Protein AF-A0A7J5ENJ5-F1 (afdb_monomer_lite)

Secondary structure (DSSP, 8-state):
-HHHHHHHHHHHHHTT--HHHHHHHHHHHHHHHHHHHHHHHHHHHHTT--TTHHHH-

Sequence (57 aa):
MKDLLGFGLRGRLREGYTAADFRADALAGLVVGIVALPLSMALATAVDAPPQHGIYT

Structure (mmCIF, N/CA/C/O backbone):
data_AF-A0A7J5ENJ5-F1
#
_entry.id   AF-A0A7J5ENJ5-F1
#
loop_
_atom_site.group_PDB
_atom_site.id
_atom_site.type_symbol
_atom_site.label_atom_id
_atom_site.label_alt_id
_atom_site.label_comp_id
_atom_site.label_asym_id
_atom_site.label_entity_id
_atom_site.label_seq_id
_atom_site.pdbx_PDB_ins_code
_atom_site.Cartn_x
_atom_site.Cartn_y
_atom_site.Cartn_z
_atom_site.occupancy
_atom_site.B_iso_or_equiv
_atom_site.auth_seq_id
_atom_site.auth_comp_id
_atom_site.auth_asym_id
_atom_site.auth_atom_id
_atom_site.pdbx_PDB_model_num
ATOM 1 N N . MET A 1 1 ? 12.196 5.445 20.735 1.00 61.25 1 MET A N 1
ATOM 2 C CA . MET A 1 1 ? 11.375 5.254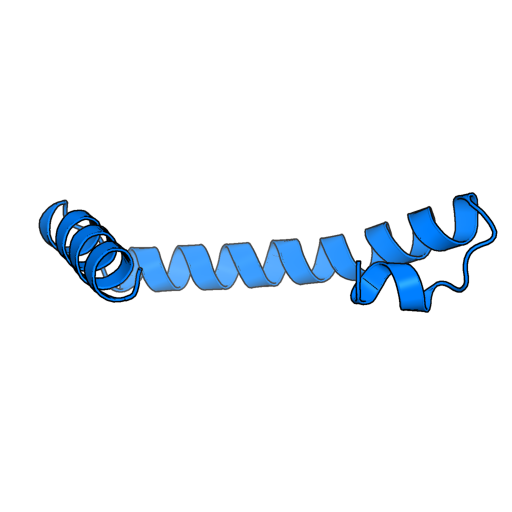 19.508 1.00 61.25 1 MET A CA 1
ATOM 3 C C . MET A 1 1 ? 10.192 4.313 19.735 1.00 61.25 1 MET A C 1
ATOM 5 O O . MET A 1 1 ? 9.089 4.673 19.348 1.00 61.25 1 MET A O 1
ATOM 9 N N . LYS A 1 2 ? 10.369 3.161 20.404 1.00 63.81 2 LYS A N 1
ATOM 10 C CA . LYS A 1 2 ? 9.259 2.247 20.766 1.00 63.81 2 LYS A CA 1
ATOM 11 C C . LYS A 1 2 ? 8.189 2.920 21.642 1.00 63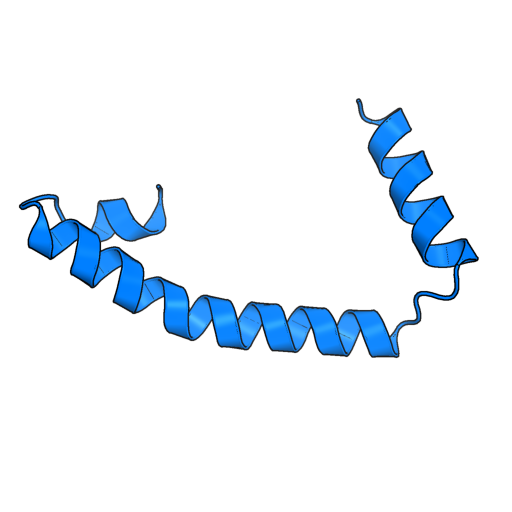.81 2 LYS A C 1
ATOM 13 O O . LYS A 1 2 ? 7.003 2.679 21.444 1.00 63.81 2 LYS A O 1
ATOM 18 N N . ASP A 1 3 ? 8.596 3.838 22.516 1.00 74.50 3 ASP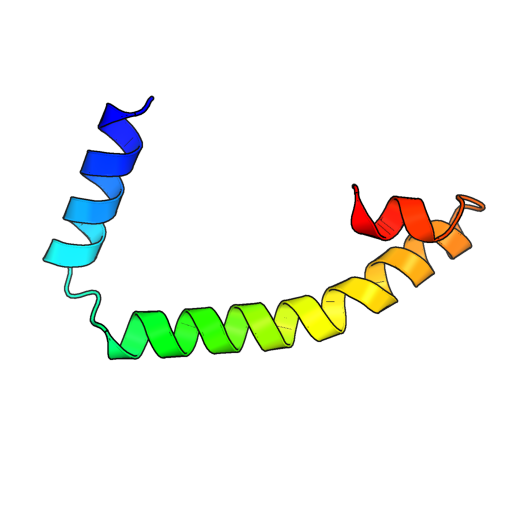 A N 1
ATOM 19 C CA . ASP A 1 3 ? 7.684 4.578 23.402 1.00 74.50 3 ASP A CA 1
ATOM 20 C C . ASP A 1 3 ? 6.797 5.580 22.644 1.00 74.50 3 ASP A C 1
ATOM 22 O O . ASP A 1 3 ? 5.659 5.825 23.038 1.00 74.50 3 ASP A O 1
ATOM 26 N N . LEU A 1 4 ? 7.286 6.101 21.510 1.00 76.44 4 LEU A N 1
ATOM 27 C CA . LEU A 1 4 ? 6.573 7.066 20.668 1.00 76.44 4 LEU A CA 1
ATOM 28 C C . LEU A 1 4 ? 5.418 6.403 19.905 1.00 76.44 4 LEU A C 1
ATOM 30 O O . LEU A 1 4 ? 4.323 6.957 19.832 1.00 76.44 4 LEU A O 1
ATOM 34 N N . LEU A 1 5 ? 5.643 5.188 19.392 1.00 77.94 5 LEU A N 1
ATOM 35 C CA . LEU A 1 5 ? 4.603 4.391 18.735 1.00 77.94 5 LEU A CA 1
ATOM 36 C C . LEU A 1 5 ? 3.486 4.024 19.715 1.00 77.94 5 LEU A C 1
ATOM 38 O O . LEU A 1 5 ? 2.309 4.170 19.392 1.00 77.94 5 LEU A O 1
ATOM 42 N N . GLY A 1 6 ? 3.849 3.610 20.933 1.00 81.38 6 GLY A N 1
ATOM 43 C CA . GLY A 1 6 ? 2.880 3.313 21.989 1.00 81.38 6 GLY A CA 1
ATOM 44 C C . GLY A 1 6 ? 2.048 4.533 22.393 1.00 81.38 6 GLY A C 1
ATOM 45 O O . GLY A 1 6 ? 0.841 4.406 22.602 1.00 81.38 6 GLY A O 1
ATOM 46 N N . PHE A 1 7 ? 2.662 5.719 22.459 1.00 81.69 7 PHE A N 1
ATOM 47 C CA . PHE A 1 7 ? 1.959 6.974 22.737 1.00 81.69 7 PHE A CA 1
ATOM 48 C C . PHE A 1 7 ? 1.016 7.384 21.600 1.00 81.69 7 PHE A C 1
ATOM 50 O O . PHE A 1 7 ? -0.136 7.725 21.861 1.00 81.69 7 PHE A O 1
ATOM 57 N N . GLY A 1 8 ? 1.475 7.305 20.348 1.00 82.50 8 GLY A N 1
ATOM 58 C CA . GLY A 1 8 ? 0.683 7.670 19.172 1.00 82.50 8 GLY A CA 1
ATOM 59 C C . GLY A 1 8 ? -0.533 6.765 18.972 1.00 82.50 8 GLY A C 1
ATOM 60 O O . GLY A 1 8 ? -1.642 7.261 18.787 1.00 82.50 8 GLY A O 1
ATOM 61 N N . LEU A 1 9 ? -0.351 5.446 19.097 1.00 82.69 9 LEU A N 1
ATOM 62 C CA . LEU A 1 9 ? -1.446 4.473 19.003 1.00 82.69 9 LEU A CA 1
ATOM 63 C C . LEU A 1 9 ? -2.475 4.673 20.117 1.00 82.69 9 LEU A C 1
ATOM 65 O O . LEU A 1 9 ? -3.670 4.734 19.846 1.00 82.69 9 LEU A O 1
ATOM 69 N N . ARG A 1 10 ? -2.029 4.841 21.369 1.00 81.94 10 ARG A N 1
ATOM 70 C CA . ARG A 1 10 ? -2.941 5.134 22.487 1.00 81.94 10 ARG A CA 1
ATOM 71 C C . ARG A 1 10 ? -3.667 6.466 22.305 1.00 81.94 10 ARG A C 1
ATOM 73 O O . ARG A 1 10 ? -4.823 6.557 22.697 1.00 81.94 10 ARG A O 1
ATOM 80 N N . GLY A 1 11 ? -3.017 7.474 21.722 1.00 83.31 11 GLY A N 1
ATOM 81 C CA . GLY A 1 11 ? -3.636 8.756 21.381 1.00 83.31 11 GLY A CA 1
ATOM 82 C C . GLY A 1 11 ? -4.783 8.591 20.386 1.00 83.31 11 GLY A C 1
ATOM 83 O O . GLY A 1 11 ? -5.912 8.944 20.707 1.00 83.31 11 GLY A O 1
ATOM 84 N N . ARG A 1 12 ? -4.527 7.954 19.237 1.00 84.50 12 ARG A N 1
ATOM 85 C CA . ARG A 1 12 ? -5.548 7.700 18.203 1.00 84.50 12 ARG A CA 1
ATOM 86 C C . ARG A 1 12 ? -6.706 6.837 18.713 1.00 84.50 12 ARG A C 1
ATOM 88 O O . ARG A 1 12 ? -7.863 7.139 18.446 1.00 84.50 12 ARG A O 1
ATOM 95 N N . LEU A 1 13 ? -6.410 5.809 19.511 1.00 83.06 13 LEU A N 1
ATOM 96 C CA . LEU A 1 13 ? -7.440 4.972 20.138 1.00 83.06 13 LEU A CA 1
ATOM 97 C C . LEU A 1 13 ? -8.305 5.755 21.139 1.00 83.06 13 LEU A C 1
ATOM 99 O O . LEU A 1 13 ? -9.510 5.537 21.206 1.00 83.06 13 LEU A O 1
ATOM 103 N N . ARG A 1 14 ? -7.721 6.686 21.907 1.00 81.19 14 ARG A N 1
ATOM 104 C CA . ARG A 1 14 ? -8.470 7.550 22.843 1.00 81.19 14 ARG A CA 1
ATOM 105 C C . ARG A 1 14 ? -9.261 8.650 22.137 1.00 81.19 14 ARG A C 1
ATOM 107 O O . ARG A 1 14 ? -10.270 9.087 22.674 1.00 81.19 14 ARG A O 1
ATOM 114 N N . GLU A 1 15 ? -8.823 9.068 20.955 1.00 84.31 15 GLU A N 1
ATOM 115 C CA . GLU A 1 15 ? -9.530 10.016 20.083 1.00 84.31 15 GLU A CA 1
ATOM 116 C C . GLU A 1 15 ? -10.713 9.380 19.331 1.00 84.31 15 GLU A C 1
ATOM 118 O O . GLU A 1 15 ? -11.414 10.077 18.604 1.00 84.31 15 GLU A O 1
ATOM 123 N N . GLY A 1 16 ? -10.979 8.085 19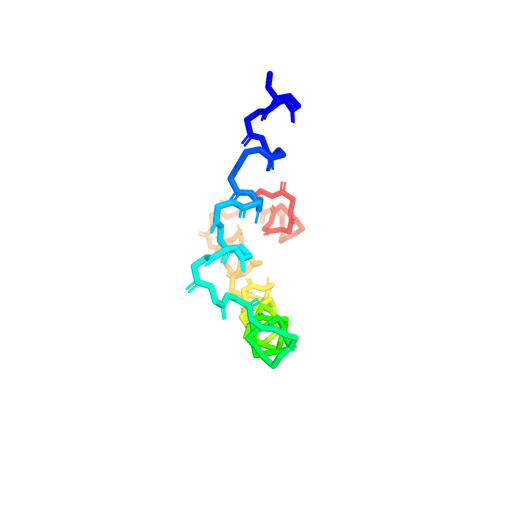.544 1.00 86.06 16 GLY A N 1
ATOM 124 C CA . GLY A 1 16 ? -12.175 7.411 19.038 1.00 86.06 16 GLY A CA 1
ATOM 125 C C . GLY A 1 16 ? -11.949 6.522 17.820 1.00 86.06 16 GLY A C 1
ATOM 126 O O . GLY A 1 16 ? -12.929 6.130 17.200 1.00 86.06 16 GLY A O 1
ATOM 127 N N . TYR A 1 17 ? -10.703 6.172 17.485 1.00 89.19 17 TYR A N 1
ATOM 128 C CA . TYR A 1 17 ? -10.431 5.206 16.418 1.00 89.19 17 TYR A CA 1
ATOM 129 C C . TYR A 1 17 ? -11.054 3.842 16.737 1.00 89.19 17 TYR A C 1
ATOM 131 O O . TYR A 1 17 ? -10.707 3.197 17.734 1.00 89.19 17 TYR A O 1
ATOM 139 N N . THR A 1 18 ? -11.981 3.400 15.893 1.00 91.44 18 THR A N 1
ATOM 140 C CA . THR A 1 18 ? -12.767 2.183 16.098 1.00 91.44 18 THR A CA 1
ATOM 141 C C . THR A 1 18 ? -12.275 1.017 15.239 1.00 91.44 18 THR A C 1
ATOM 143 O O . THR A 1 18 ? -11.503 1.165 14.293 1.00 91.44 18 THR A O 1
ATOM 146 N N . ALA A 1 19 ? -12.783 -0.185 15.526 1.00 89.00 19 ALA A N 1
ATOM 147 C CA . ALA A 1 19 ? -12.554 -1.353 14.675 1.00 89.00 19 ALA A CA 1
ATOM 148 C C . ALA A 1 19 ? -13.144 -1.192 13.256 1.00 89.00 19 ALA A C 1
ATOM 150 O O . ALA A 1 19 ? -12.673 -1.838 12.319 1.00 89.00 19 ALA A O 1
ATOM 151 N N . ALA A 1 20 ? -14.166 -0.344 13.089 1.00 92.56 20 ALA A N 1
ATOM 152 C CA . ALA A 1 20 ? -14.727 -0.033 11.779 1.00 92.56 20 ALA A CA 1
ATOM 153 C C . ALA A 1 20 ? -13.759 0.829 10.955 1.00 92.56 20 ALA A C 1
ATOM 155 O O . ALA A 1 20 ? -13.553 0.535 9.778 1.00 92.56 20 ALA A O 1
ATOM 156 N N . ASP A 1 21 ? -13.109 1.807 11.593 1.00 92.56 21 ASP A N 1
ATOM 157 C CA . ASP A 1 21 ? -12.094 2.657 10.958 1.00 92.56 21 ASP A CA 1
ATOM 158 C C . ASP A 1 21 ? -10.878 1.830 10.540 1.00 92.56 21 ASP A C 1
ATOM 160 O O . ASP A 1 21 ? -10.439 1.911 9.398 1.00 92.56 21 ASP A O 1
ATOM 164 N N . PHE A 1 22 ? -10.421 0.914 11.400 1.00 92.62 22 PHE A N 1
ATOM 165 C CA . PHE A 1 22 ? -9.351 -0.024 11.046 1.00 92.62 22 PHE A CA 1
ATOM 166 C C . PHE A 1 22 ? -9.674 -0.865 9.812 1.00 92.62 22 PHE A C 1
ATOM 168 O O . PHE A 1 22 ? -8.833 -1.052 8.933 1.00 92.62 22 PHE A O 1
ATOM 175 N N . ARG A 1 23 ? -10.905 -1.377 9.721 1.00 95.56 23 ARG A N 1
ATOM 176 C CA . ARG A 1 23 ? -11.347 -2.139 8.551 1.00 95.56 23 ARG A CA 1
ATOM 177 C C . ARG A 1 23 ? -11.414 -1.259 7.301 1.00 95.56 23 ARG A C 1
ATOM 179 O O . ARG A 1 23 ? -11.050 -1.735 6.227 1.00 95.56 23 ARG A O 1
ATOM 186 N N . ALA A 1 24 ? -11.882 -0.019 7.424 1.00 95.44 24 ALA A N 1
ATOM 187 C CA . ALA A 1 24 ? -11.920 0.928 6.316 1.00 95.44 24 ALA A CA 1
ATOM 188 C C . ALA A 1 24 ? -10.504 1.254 5.814 1.00 95.44 24 ALA A C 1
ATOM 190 O O . ALA A 1 24 ? -10.249 1.135 4.617 1.00 95.44 24 ALA A O 1
ATOM 191 N N . ASP A 1 25 ? -9.571 1.545 6.720 1.00 95.62 25 ASP A N 1
ATOM 192 C CA . ASP A 1 25 ? -8.171 1.835 6.402 1.00 95.62 25 ASP A CA 1
ATOM 193 C C . ASP A 1 25 ? -7.460 0.629 5.782 1.00 95.62 25 ASP A C 1
ATOM 195 O O . ASP A 1 25 ? -6.719 0.773 4.810 1.00 95.62 25 ASP A O 1
ATOM 199 N N . ALA A 1 26 ? -7.711 -0.580 6.289 1.00 97.06 26 ALA A N 1
ATOM 200 C CA . ALA A 1 26 ? -7.146 -1.804 5.727 1.00 97.06 26 ALA A CA 1
ATOM 201 C C . ALA A 1 26 ? -7.642 -2.060 4.295 1.00 97.06 26 ALA A C 1
ATOM 203 O O . ALA A 1 26 ? -6.853 -2.418 3.420 1.00 97.06 26 ALA A O 1
ATOM 204 N N . LEU A 1 27 ? -8.937 -1.851 4.035 1.00 98.00 27 LEU A N 1
ATOM 205 C CA . LEU A 1 27 ? -9.498 -1.962 2.687 1.00 98.00 27 LEU A CA 1
ATOM 206 C C . LEU A 1 27 ? -8.961 -0.867 1.762 1.00 98.00 27 LEU A C 1
ATOM 208 O O . LEU A 1 27 ? -8.615 -1.161 0.620 1.00 98.00 27 LEU A O 1
ATOM 212 N N . ALA A 1 28 ? -8.841 0.368 2.250 1.00 97.12 28 ALA A N 1
ATOM 213 C CA . ALA A 1 28 ? -8.239 1.462 1.498 1.00 97.12 28 ALA A CA 1
ATOM 214 C C . ALA A 1 28 ? -6.780 1.147 1.136 1.00 97.12 28 ALA A C 1
ATOM 216 O O . ALA A 1 28 ? -6.399 1.266 -0.026 1.00 97.12 28 ALA A O 1
ATOM 217 N N . GLY A 1 29 ? -5.989 0.660 2.094 1.00 96.75 29 GLY A N 1
ATOM 218 C CA . GLY A 1 29 ? -4.611 0.228 1.874 1.00 96.75 29 GLY A CA 1
ATOM 219 C C . GLY A 1 29 ? -4.502 -0.920 0.871 1.00 96.75 29 GLY A C 1
ATOM 220 O O . GLY A 1 29 ? -3.619 -0.898 0.018 1.00 96.75 29 GLY A O 1
ATOM 221 N N . LEU A 1 30 ? -5.425 -1.885 0.908 1.00 97.81 30 LEU A N 1
ATOM 222 C CA . LEU A 1 30 ? -5.478 -2.972 -0.070 1.00 97.81 30 LEU A CA 1
ATOM 223 C C . LEU A 1 30 ? -5.748 -2.447 -1.485 1.00 97.81 30 LEU A C 1
ATOM 225 O O . LEU A 1 30 ? -5.024 -2.793 -2.416 1.00 97.81 30 LEU A O 1
ATOM 229 N N . VAL A 1 31 ? -6.767 -1.601 -1.649 1.00 97.31 31 VAL A N 1
ATOM 230 C CA . VAL A 1 31 ? -7.127 -1.020 -2.952 1.00 97.31 31 VAL A CA 1
ATOM 231 C C . VAL A 1 31 ? -5.978 -0.178 -3.499 1.00 97.31 31 VAL A C 1
ATOM 233 O O . VAL A 1 31 ? -5.569 -0.364 -4.644 1.00 97.31 31 VAL A O 1
ATOM 236 N N . VAL A 1 32 ? -5.417 0.710 -2.675 1.00 96.88 32 VAL A N 1
ATOM 237 C CA . VAL A 1 32 ? -4.277 1.549 -3.060 1.00 96.88 32 VAL A CA 1
ATOM 238 C C . VAL A 1 32 ? -3.061 0.690 -3.398 1.00 96.88 32 VAL A C 1
ATOM 240 O O . VAL A 1 32 ? -2.423 0.938 -4.415 1.00 96.88 32 VAL A O 1
ATOM 243 N N . GLY A 1 33 ? -2.768 -0.350 -2.616 1.00 95.19 33 GLY A N 1
ATOM 244 C CA . GLY A 1 33 ? -1.661 -1.271 -2.875 1.00 95.19 33 GLY A CA 1
ATOM 245 C C . GLY A 1 33 ? -1.787 -1.981 -4.223 1.00 95.19 33 GLY A C 1
ATOM 246 O O . GLY A 1 33 ? -0.828 -2.015 -4.989 1.00 95.19 33 GLY A O 1
ATOM 247 N N . ILE A 1 34 ? -2.982 -2.475 -4.559 1.00 96.25 34 ILE A N 1
ATOM 248 C CA . ILE A 1 34 ? -3.254 -3.124 -5.853 1.00 96.25 34 ILE A CA 1
ATOM 249 C C . ILE A 1 34 ? -2.975 -2.177 -7.025 1.00 96.25 34 ILE A C 1
ATOM 251 O O . ILE A 1 34 ? -2.445 -2.614 -8.042 1.00 96.25 34 ILE A O 1
ATOM 255 N N . VAL A 1 35 ? -3.308 -0.891 -6.894 1.00 96.00 35 VAL A N 1
ATOM 256 C CA . VAL A 1 35 ? -3.068 0.116 -7.942 1.00 96.00 35 VAL A CA 1
ATOM 257 C C . VAL A 1 35 ? -1.602 0.565 -7.977 1.00 96.00 35 VAL A C 1
ATOM 259 O O . VAL A 1 35 ? -1.044 0.774 -9.054 1.00 96.00 35 VAL A O 1
ATOM 262 N N . ALA A 1 36 ? -0.959 0.690 -6.816 1.00 95.00 36 ALA A N 1
ATOM 263 C CA . ALA A 1 36 ? 0.412 1.177 -6.693 1.00 95.00 36 ALA A CA 1
ATOM 264 C C . ALA A 1 36 ? 1.449 0.195 -7.261 1.00 95.00 36 ALA A C 1
ATOM 266 O O . ALA A 1 36 ? 2.422 0.631 -7.875 1.00 95.00 36 ALA A O 1
ATOM 267 N N . LEU A 1 37 ? 1.231 -1.117 -7.109 1.00 94.06 37 LEU A N 1
ATOM 268 C CA . LEU A 1 37 ? 2.139 -2.158 -7.609 1.00 94.06 37 LEU A CA 1
ATOM 269 C C . LEU A 1 37 ? 2.427 -2.050 -9.125 1.00 94.06 37 LEU A C 1
ATOM 271 O O . LEU A 1 37 ? 3.595 -1.894 -9.490 1.00 94.06 37 LEU A O 1
ATOM 275 N N . PRO A 1 38 ? 1.425 -2.090 -10.028 1.00 94.12 38 PRO A N 1
ATOM 276 C CA . PRO A 1 38 ? 1.669 -1.960 -11.463 1.00 94.12 38 PRO A CA 1
ATOM 277 C C . PRO A 1 38 ? 2.149 -0.557 -11.854 1.00 94.12 38 PRO A C 1
ATOM 279 O O . PRO A 1 38 ? 2.963 -0.432 -12.769 1.00 94.12 38 PRO A O 1
ATOM 282 N N . LEU A 1 39 ? 1.698 0.495 -11.156 1.00 95.50 39 LEU A N 1
ATOM 283 C CA . LEU A 1 39 ? 2.156 1.864 -11.403 1.00 95.50 39 LEU A CA 1
ATOM 284 C C . LEU A 1 39 ? 3.666 1.998 -11.169 1.00 95.50 39 LEU A C 1
ATOM 286 O O . LEU A 1 39 ? 4.374 2.548 -12.010 1.00 95.50 39 LEU A O 1
ATOM 290 N N . SER A 1 40 ? 4.173 1.461 -10.061 1.00 94.38 40 SER A N 1
ATOM 291 C CA . SER A 1 40 ? 5.595 1.554 -9.735 1.00 94.38 40 SER A CA 1
ATOM 292 C C . SER A 1 40 ? 6.476 0.755 -10.704 1.00 94.38 40 SER A C 1
ATOM 294 O O . SER A 1 40 ? 7.531 1.223 -11.129 1.00 94.38 40 SER A O 1
ATOM 296 N N . MET A 1 41 ? 6.012 -0.417 -11.155 1.00 95.56 41 MET A N 1
ATOM 297 C CA . MET A 1 41 ? 6.688 -1.191 -12.210 1.00 95.56 41 MET A CA 1
ATOM 298 C C . MET A 1 41 ? 6.744 -0.437 -13.547 1.00 95.56 41 MET A C 1
ATOM 300 O O . MET A 1 41 ? 7.757 -0.488 -14.251 1.00 95.56 41 MET A O 1
ATOM 304 N N . ALA A 1 42 ? 5.666 0.270 -13.901 1.00 94.81 42 ALA A N 1
ATOM 305 C CA . ALA A 1 42 ? 5.620 1.090 -15.106 1.00 94.81 42 ALA A CA 1
ATOM 306 C C . ALA A 1 42 ? 6.625 2.251 -15.031 1.00 94.81 42 ALA A C 1
ATOM 308 O O . ALA A 1 42 ? 7.346 2.494 -15.997 1.00 94.81 42 ALA A O 1
ATOM 309 N N . LEU A 1 43 ? 6.734 2.913 -13.874 1.00 94.00 43 LEU A N 1
ATOM 310 C CA . LEU A 1 43 ? 7.721 3.973 -13.641 1.00 94.00 43 LEU A CA 1
ATOM 311 C C . LEU A 1 43 ? 9.159 3.447 -13.698 1.00 94.00 43 LEU A C 1
ATOM 313 O O . LEU A 1 43 ? 9.999 4.077 -14.333 1.00 94.00 43 LEU A O 1
ATOM 317 N N . ALA A 1 44 ? 9.432 2.280 -13.106 1.00 93.56 44 ALA A N 1
ATOM 318 C CA . ALA A 1 44 ? 10.741 1.631 -13.199 1.00 93.56 44 ALA A CA 1
ATOM 319 C C . ALA A 1 44 ? 11.127 1.348 -14.663 1.00 93.56 44 ALA A C 1
ATOM 321 O O . ALA A 1 44 ? 12.236 1.668 -15.082 1.00 93.56 44 ALA A O 1
ATOM 322 N N . THR A 1 45 ? 10.183 0.844 -15.463 1.00 91.19 45 THR A N 1
ATOM 323 C CA . THR A 1 45 ? 10.396 0.602 -16.900 1.00 91.19 45 THR A CA 1
ATOM 324 C C . THR A 1 45 ? 10.646 1.902 -17.672 1.00 91.19 45 THR A C 1
ATOM 326 O O . THR A 1 45 ? 11.482 1.931 -18.567 1.00 91.19 45 THR A O 1
ATOM 329 N N . ALA A 1 46 ? 9.960 2.993 -17.317 1.00 94.50 46 ALA A N 1
ATOM 330 C CA . ALA A 1 46 ? 10.115 4.291 -17.977 1.00 94.50 46 ALA A CA 1
ATOM 331 C C . ALA A 1 46 ? 11.504 4.928 -17.783 1.00 94.50 46 ALA A C 1
ATOM 333 O O . ALA A 1 46 ? 11.873 5.814 -18.550 1.00 94.50 46 ALA A O 1
ATOM 334 N N . VAL A 1 47 ? 12.262 4.490 -16.772 1.00 94.88 47 VAL A N 1
ATOM 335 C CA . VAL A 1 47 ? 13.631 4.951 -16.484 1.00 94.88 47 VAL A CA 1
ATOM 336 C C . VAL A 1 47 ? 14.694 3.893 -16.807 1.00 94.88 47 VAL A C 1
ATOM 338 O O . VAL A 1 47 ? 15.802 3.961 -16.279 1.00 94.88 47 VAL A O 1
ATOM 341 N N . ASP A 1 48 ? 14.352 2.894 -17.632 1.00 92.62 48 ASP A N 1
ATOM 342 C CA . ASP A 1 48 ? 15.211 1.754 -17.996 1.00 92.62 48 ASP A CA 1
ATOM 343 C C . ASP A 1 48 ? 15.719 0.929 -16.790 1.00 92.62 48 ASP A C 1
ATOM 345 O O . ASP A 1 48 ? 16.701 0.187 -16.882 1.00 92.62 48 ASP A O 1
ATOM 349 N N . ALA A 1 49 ? 15.035 1.006 -15.643 1.00 91.25 49 ALA A N 1
ATOM 350 C CA . ALA A 1 49 ? 15.299 0.144 -14.499 1.00 91.25 49 ALA A CA 1
ATOM 351 C C . ALA A 1 49 ? 14.494 -1.166 -14.611 1.00 91.25 49 ALA A C 1
ATOM 353 O O . ALA A 1 49 ? 13.354 -1.170 -15.084 1.00 91.25 49 ALA A O 1
ATOM 354 N N . PRO A 1 50 ? 15.027 -2.304 -14.126 1.00 90.44 50 PRO A N 1
ATOM 355 C CA . PRO A 1 50 ? 14.261 -3.545 -14.082 1.00 90.44 50 PRO A CA 1
ATOM 356 C C . PRO A 1 50 ? 12.954 -3.355 -13.282 1.00 90.44 50 PRO A C 1
ATOM 358 O O . PRO A 1 50 ? 13.043 -2.883 -12.145 1.00 90.44 50 PRO A O 1
ATOM 361 N N . PRO A 1 51 ? 11.773 -3.777 -13.787 1.00 86.94 51 PRO A N 1
ATOM 362 C CA . PRO A 1 51 ? 10.458 -3.469 -13.196 1.00 86.94 51 PRO A CA 1
ATOM 363 C C . PRO A 1 51 ? 10.312 -3.836 -11.716 1.00 86.94 51 PRO A C 1
ATOM 365 O O . PRO A 1 51 ? 9.616 -3.166 -10.958 1.00 86.94 51 PRO A O 1
ATOM 368 N N . GLN A 1 52 ? 11.010 -4.889 -11.295 1.00 88.94 52 GLN A N 1
ATOM 369 C CA . GLN A 1 52 ? 11.084 -5.353 -9.912 1.00 88.94 52 GLN A CA 1
ATOM 370 C C . GLN A 1 52 ? 11.579 -4.280 -8.929 1.00 88.94 52 GLN A C 1
ATOM 372 O O . GLN A 1 52 ? 11.116 -4.254 -7.793 1.00 88.94 52 GLN A O 1
ATOM 377 N N . HIS A 1 53 ? 12.426 -3.336 -9.363 1.00 83.94 53 HIS A N 1
ATOM 378 C CA . HIS A 1 53 ? 12.833 -2.205 -8.523 1.00 83.94 53 HIS A CA 1
ATOM 379 C C . HIS 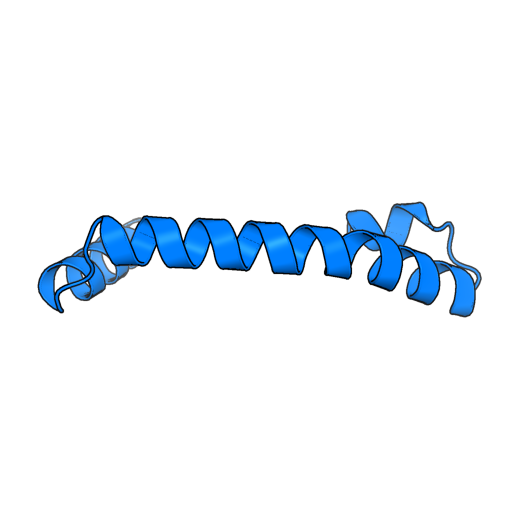A 1 53 ? 11.637 -1.358 -8.084 1.00 83.94 53 HIS A C 1
ATOM 381 O O . HIS A 1 53 ? 11.643 -0.865 -6.964 1.00 83.94 53 HIS A O 1
ATOM 387 N N . GLY A 1 54 ? 10.564 -1.274 -8.875 1.00 79.25 54 GLY A N 1
ATOM 388 C CA . GLY A 1 54 ? 9.349 -0.569 -8.466 1.00 79.25 54 GLY A CA 1
ATOM 389 C C . GLY A 1 54 ? 8.655 -1.159 -7.224 1.00 79.25 54 GLY A C 1
ATOM 390 O O . GLY A 1 54 ? 7.824 -0.497 -6.618 1.00 79.25 54 GLY A O 1
ATOM 391 N N . ILE A 1 55 ? 8.964 -2.389 -6.807 1.00 79.94 55 ILE A N 1
ATOM 392 C CA . ILE A 1 55 ? 8.281 -3.034 -5.668 1.00 79.94 55 ILE A CA 1
ATOM 393 C C . ILE A 1 55 ? 9.081 -2.913 -4.364 1.00 79.94 55 ILE A C 1
ATOM 395 O O . ILE A 1 55 ? 8.521 -3.051 -3.278 1.00 79.94 55 ILE A O 1
ATOM 399 N N . TYR A 1 56 ? 10.393 -2.691 -4.458 1.00 76.00 56 TYR A N 1
ATOM 400 C CA . TYR A 1 56 ? 11.291 -2.630 -3.298 1.00 76.00 56 TYR A CA 1
ATOM 401 C C . TYR A 1 56 ? 11.772 -1.207 -2.982 1.00 76.00 56 TYR A C 1
ATOM 403 O O . TYR A 1 56 ? 12.506 -1.032 -2.008 1.00 76.00 56 TYR A O 1
ATOM 411 N N . THR A 1 57 ? 11.394 -0.229 -3.813 1.00 63.56 57 THR A N 1
ATOM 412 C CA . THR A 1 57 ? 11.727 1.197 -3.668 1.00 63.56 57 THR A CA 1
ATOM 413 C C . THR A 1 57 ? 10.479 1.975 -3.285 1.00 63.56 57 THR A C 1
ATOM 415 O O . THR A 1 57 ? 10.590 2.840 -2.390 1.00 63.56 57 THR A O 1
#

pLDDT: mean 88.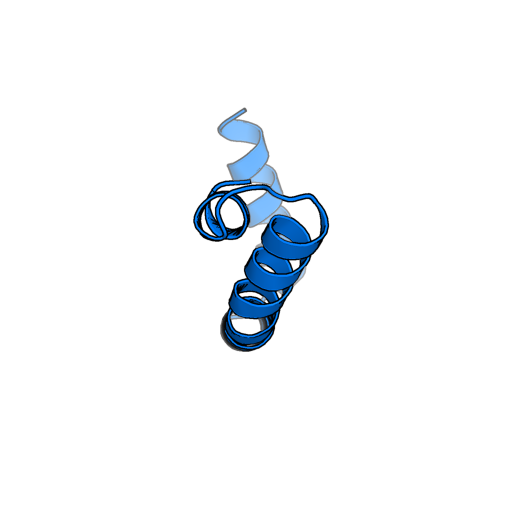3, std 8.86, range [61.25, 98.0]

Foldseek 3Di:
DVVVVVVVVVVCVVVPCDPVNVVVVVVVCVVVVVVQLVVLLVVCVVVVHHSVVSVVD

Radius of gyration: 16.92 Å; chains: 1; bounding box: 30×15×41 Å